Protein AF-A0A7C6UC75-F1 (afdb_monomer_lite)

pLDDT: mean 95.58, std 6.59, range [59.47, 98.62]

Secondary structure (DSSP, 8-state):
--HHHHHHHHHHHHHHHHHHHHHHHHH---HHHHHHHHHHHHHHHHHHHHHHHHHHHT-

Structure (mmCIF, N/CA/C/O backbone):
data_AF-A0A7C6UC75-F1
#
_entry.id   AF-A0A7C6UC75-F1
#
loop_
_atom_site.group_PDB
_atom_site.id
_atom_site.type_symbol
_atom_site.label_atom_id
_atom_site.label_alt_id
_atom_site.label_comp_id
_atom_site.label_asym_id
_atom_site.label_entity_id
_atom_site.label_seq_id
_atom_site.pdbx_PDB_ins_code
_atom_site.Cartn_x
_atom_site.Cartn_y
_atom_site.Cartn_z
_atom_site.occupancy
_atom_site.B_iso_or_equiv
_atom_site.auth_seq_id
_atom_site.auth_comp_id
_atom_site.auth_asym_id
_atom_site.auth_atom_id
_atom_site.pdbx_PDB_model_num
ATOM 1 N N . MET A 1 1 ? -5.330 -6.752 22.754 1.00 76.31 1 MET A N 1
ATOM 2 C CA . MET A 1 1 ? -5.614 -5.804 21.663 1.00 76.31 1 MET A CA 1
ATOM 3 C C . MET A 1 1 ? -7.069 -5.972 21.248 1.00 76.31 1 MET A C 1
ATOM 5 O O . MET A 1 1 ? -7.444 -7.081 20.872 1.00 76.31 1 MET A O 1
ATOM 9 N N . ASN A 1 2 ? -7.892 -4.936 21.395 1.00 89.56 2 ASN A N 1
ATOM 10 C CA . ASN A 1 2 ? -9.318 -4.972 21.054 1.00 89.56 2 ASN A CA 1
ATOM 11 C C . ASN A 1 2 ? -9.541 -4.819 19.529 1.00 89.56 2 ASN A C 1
ATOM 13 O O . ASN A 1 2 ? -8.592 -4.626 18.764 1.00 89.56 2 ASN A O 1
ATOM 17 N N . ILE A 1 3 ? -10.788 -4.962 19.061 1.00 90.56 3 ILE A N 1
ATOM 18 C CA . ILE A 1 3 ? -11.117 -4.885 17.623 1.00 90.56 3 ILE A CA 1
ATOM 19 C C . ILE A 1 3 ? -10.741 -3.510 17.045 1.00 90.56 3 ILE A C 1
ATOM 21 O O . ILE A 1 3 ? -10.183 -3.452 15.952 1.00 90.56 3 ILE A O 1
ATOM 25 N N . GLN A 1 4 ? -10.970 -2.424 17.789 1.00 91.69 4 GLN A N 1
ATOM 26 C CA . GLN A 1 4 ? -10.658 -1.066 17.335 1.00 91.69 4 GLN A CA 1
ATOM 27 C C . GLN A 1 4 ? -9.152 -0.872 17.117 1.00 91.69 4 GLN A C 1
ATOM 29 O O . GLN A 1 4 ? -8.735 -0.422 16.054 1.00 91.69 4 GLN A O 1
ATOM 34 N N . GLU A 1 5 ? -8.329 -1.289 18.079 1.00 93.69 5 GLU A N 1
ATOM 35 C CA . GLU A 1 5 ? -6.867 -1.232 17.997 1.00 93.69 5 GLU A CA 1
ATOM 36 C C . GLU A 1 5 ? -6.329 -2.067 16.826 1.00 93.69 5 GLU A C 1
ATOM 38 O O . GLU A 1 5 ? -5.423 -1.633 16.113 1.00 93.69 5 GLU A O 1
ATOM 43 N N . ARG A 1 6 ? -6.911 -3.252 16.584 1.00 94.81 6 ARG A N 1
ATOM 44 C CA . ARG A 1 6 ? -6.551 -4.109 15.441 1.00 94.81 6 ARG A CA 1
ATOM 45 C C . ARG A 1 6 ? -6.820 -3.417 14.112 1.00 94.81 6 ARG A C 1
ATOM 47 O O . ARG A 1 6 ? -5.936 -3.391 13.260 1.00 94.81 6 ARG A O 1
ATOM 54 N N . VAL A 1 7 ? -8.018 -2.860 13.938 1.00 95.06 7 VAL A N 1
ATOM 55 C CA . VAL A 1 7 ? -8.400 -2.195 12.686 1.00 95.06 7 VAL A CA 1
ATOM 56 C C . VAL A 1 7 ? -7.615 -0.896 12.500 1.00 95.06 7 VAL A C 1
ATOM 58 O O . VAL A 1 7 ? -7.164 -0.624 11.391 1.00 95.06 7 VAL A O 1
ATOM 61 N N . GLN A 1 8 ? -7.355 -0.135 13.567 1.00 95.31 8 GLN A N 1
ATOM 62 C CA . GLN A 1 8 ? -6.518 1.063 13.491 1.00 95.31 8 GLN A CA 1
ATOM 63 C C . GLN A 1 8 ? -5.083 0.727 13.067 1.00 95.31 8 GLN A C 1
ATOM 65 O O . GLN A 1 8 ? -4.522 1.401 12.205 1.00 95.31 8 GLN A O 1
ATOM 70 N N . LYS A 1 9 ? -4.502 -0.352 13.611 1.00 96.56 9 LYS A N 1
ATOM 71 C CA . LYS A 1 9 ? -3.191 -0.848 13.173 1.00 96.56 9 LYS A CA 1
ATOM 72 C C . LYS A 1 9 ? -3.205 -1.236 11.693 1.00 96.56 9 LYS A C 1
ATOM 74 O O . LYS A 1 9 ? -2.284 -0.878 10.965 1.00 96.56 9 LYS A O 1
ATOM 79 N N . SER A 1 10 ? -4.248 -1.932 11.236 1.00 97.06 10 SER A N 1
ATOM 80 C CA . SER A 1 10 ? -4.407 -2.269 9.818 1.00 97.06 10 SER A CA 1
ATOM 81 C C . SER A 1 10 ? -4.504 -1.026 8.933 1.00 97.06 10 SER A C 1
ATOM 83 O O . SER A 1 10 ? -3.834 -0.983 7.909 1.00 97.06 10 SER A O 1
ATOM 85 N N . ILE A 1 11 ? -5.263 -0.000 9.336 1.00 97.75 11 ILE A N 1
ATOM 86 C CA . ILE A 1 11 ? -5.351 1.271 8.601 1.00 97.75 11 ILE A CA 1
ATOM 87 C C . ILE A 1 11 ? -3.969 1.916 8.467 1.00 97.75 11 ILE A C 1
ATOM 89 O O . ILE A 1 11 ? -3.595 2.290 7.361 1.00 97.75 11 ILE A O 1
ATOM 93 N N . ASN A 1 12 ? -3.196 1.993 9.552 1.00 97.88 12 ASN A N 1
ATOM 94 C CA . ASN A 1 12 ? -1.863 2.599 9.517 1.00 97.88 12 ASN A CA 1
ATOM 95 C C . ASN A 1 12 ? -0.925 1.853 8.549 1.00 97.88 12 ASN A C 1
ATOM 97 O O . ASN A 1 12 ? -0.241 2.482 7.746 1.00 97.88 12 ASN A O 1
ATOM 101 N N . ASN A 1 13 ? -0.940 0.515 8.569 1.00 98.25 13 ASN A N 1
ATOM 102 C CA . ASN A 1 13 ? -0.137 -0.295 7.648 1.00 98.25 13 ASN A CA 1
ATOM 103 C C . ASN A 1 13 ? -0.553 -0.089 6.182 1.00 98.25 13 ASN A C 1
ATOM 105 O O . ASN A 1 13 ? 0.296 -0.013 5.298 1.00 98.25 13 ASN A O 1
ATOM 109 N N . LEU A 1 14 ? -1.859 0.005 5.913 1.00 98.44 14 LEU A N 1
ATOM 110 C CA . LEU A 1 14 ? -2.367 0.263 4.565 1.00 98.44 14 LEU A CA 1
ATOM 111 C C . LEU A 1 14 ? -1.991 1.668 4.082 1.00 98.44 14 LEU A C 1
ATOM 113 O O . LEU A 1 14 ? -1.654 1.824 2.915 1.00 98.44 14 LEU A O 1
ATOM 117 N N . GLN A 1 15 ? -2.002 2.674 4.963 1.00 98.38 15 GLN A N 1
ATOM 118 C CA . GLN A 1 15 ? -1.567 4.033 4.622 1.00 98.38 15 GLN A CA 1
ATOM 119 C C . GLN A 1 15 ? -0.094 4.064 4.202 1.00 98.38 15 GLN A C 1
ATOM 121 O O . GLN A 1 15 ? 0.224 4.677 3.188 1.00 98.38 15 GLN A O 1
ATOM 126 N N . GLN A 1 16 ? 0.779 3.343 4.911 1.00 98.38 16 GLN A N 1
ATOM 127 C CA . GLN A 1 16 ? 2.172 3.189 4.489 1.00 98.38 16 GLN A CA 1
ATOM 128 C C . GLN A 1 16 ? 2.267 2.521 3.105 1.00 98.38 16 GLN A C 1
ATOM 130 O O . GLN A 1 16 ? 2.967 3.016 2.226 1.00 98.38 16 GLN A O 1
ATOM 135 N N . GLY A 1 17 ? 1.511 1.442 2.871 1.00 98.31 17 GLY A N 1
ATOM 136 C CA . GLY A 1 17 ? 1.485 0.772 1.566 1.00 98.31 17 GLY A CA 1
ATOM 137 C C . GLY A 1 17 ? 0.994 1.672 0.424 1.00 98.31 17 GLY A C 1
ATOM 138 O O . GLY A 1 17 ? 1.503 1.592 -0.690 1.00 98.31 17 GLY A O 1
ATOM 139 N N . VAL A 1 18 ? 0.038 2.569 0.688 1.00 98.62 18 VAL A N 1
ATOM 140 C CA . VAL A 1 18 ? -0.413 3.588 -0.277 1.00 98.62 18 VAL A CA 1
ATOM 141 C C . VAL A 1 18 ? 0.723 4.539 -0.643 1.00 98.62 18 VAL A C 1
ATOM 143 O O . VAL A 1 18 ? 0.917 4.824 -1.825 1.00 98.62 18 VAL A O 1
ATOM 146 N N . GLU A 1 19 ? 1.476 5.027 0.343 1.00 98.50 19 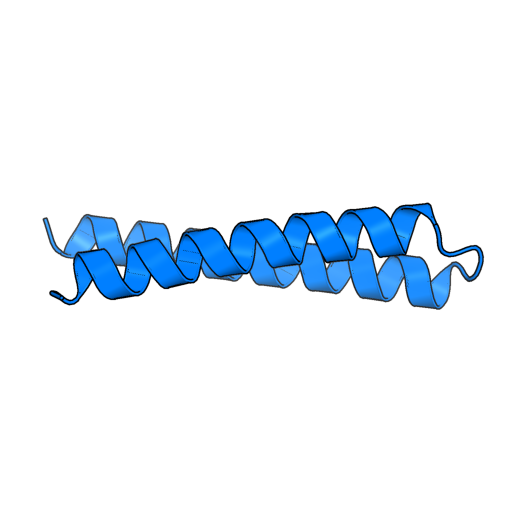GLU A N 1
ATOM 147 C CA . GLU A 1 19 ? 2.620 5.913 0.107 1.00 98.50 19 GLU A CA 1
ATOM 148 C C . GLU A 1 19 ? 3.704 5.215 -0.721 1.00 98.50 19 GLU A C 1
ATOM 150 O O . GLU A 1 19 ? 4.180 5.781 -1.706 1.00 98.50 19 GLU A O 1
ATOM 155 N N . GLU A 1 20 ? 4.029 3.962 -0.395 1.00 98.62 20 GLU A N 1
ATOM 156 C CA . GLU A 1 20 ? 4.992 3.150 -1.146 1.00 98.62 20 GLU A CA 1
ATOM 157 C C . GLU A 1 20 ? 4.544 2.923 -2.600 1.00 98.62 20 GLU A C 1
ATOM 159 O O . GLU A 1 20 ? 5.333 3.127 -3.522 1.00 98.62 20 GLU A O 1
ATOM 164 N N . LEU A 1 21 ? 3.267 2.598 -2.838 1.00 9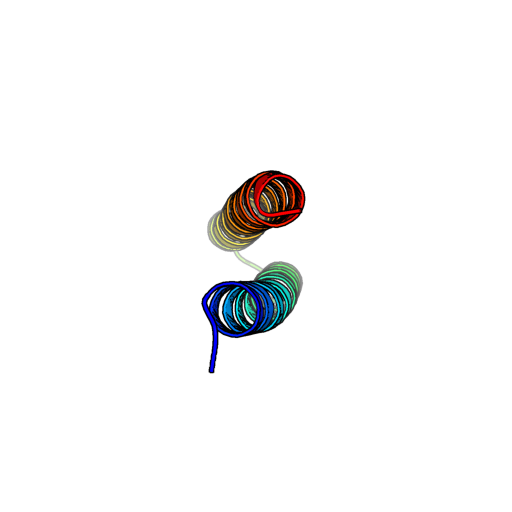8.62 21 LEU A N 1
ATOM 165 C CA . LEU A 1 21 ? 2.714 2.457 -4.193 1.00 98.62 21 LEU A CA 1
ATOM 166 C C . LEU A 1 21 ? 2.760 3.773 -4.979 1.00 98.62 21 LEU A C 1
ATOM 168 O O . LEU A 1 21 ? 3.073 3.776 -6.170 1.00 98.62 21 LEU A O 1
ATOM 172 N N . ARG A 1 22 ? 2.467 4.906 -4.329 1.00 98.44 22 ARG A N 1
ATOM 173 C CA . ARG A 1 22 ? 2.548 6.231 -4.962 1.00 98.44 22 ARG A CA 1
ATOM 174 C C . ARG A 1 22 ? 3.993 6.611 -5.291 1.00 98.44 22 ARG A C 1
ATOM 176 O O . ARG A 1 22 ? 4.218 7.213 -6.339 1.00 98.44 22 ARG A O 1
ATOM 183 N N . ASN A 1 23 ? 4.958 6.252 -4.447 1.00 98.50 23 ASN A N 1
ATOM 184 C CA . ASN A 1 23 ? 6.379 6.455 -4.731 1.00 98.50 23 ASN A CA 1
ATOM 185 C C . ASN A 1 23 ? 6.843 5.568 -5.892 1.00 98.50 23 ASN A C 1
ATOM 187 O O . ASN A 1 23 ? 7.383 6.091 -6.865 1.00 98.50 23 ASN A O 1
ATOM 191 N N . ALA A 1 24 ? 6.504 4.275 -5.875 1.00 98.31 24 ALA A N 1
ATOM 192 C CA . ALA A 1 24 ? 6.793 3.361 -6.980 1.00 98.31 24 ALA A CA 1
ATOM 193 C C . ALA A 1 24 ? 6.212 3.873 -8.309 1.00 98.31 24 ALA A C 1
ATOM 195 O O . ALA A 1 24 ? 6.889 3.848 -9.333 1.00 98.31 24 ALA A O 1
ATOM 196 N N . ALA A 1 25 ? 4.989 4.413 -8.303 1.00 98.44 25 ALA A N 1
ATOM 197 C CA . ALA A 1 25 ? 4.390 5.015 -9.491 1.00 98.44 25 ALA A CA 1
ATOM 198 C C . ALA A 1 25 ? 5.184 6.211 -10.043 1.00 98.44 25 ALA A C 1
ATOM 200 O O . ALA A 1 25 ? 5.267 6.362 -11.262 1.00 98.44 25 ALA A O 1
ATOM 201 N N . ARG A 1 26 ? 5.755 7.053 -9.169 1.00 98.19 26 ARG A N 1
ATOM 202 C CA . ARG A 1 26 ? 6.565 8.226 -9.552 1.00 98.19 26 ARG A CA 1
ATOM 203 C C . ARG A 1 26 ? 7.925 7.838 -10.124 1.00 98.19 26 ARG A C 1
ATOM 205 O O . ARG A 1 26 ? 8.423 8.527 -11.004 1.00 98.19 26 ARG A O 1
ATOM 212 N N . GLU A 1 27 ? 8.507 6.759 -9.615 1.00 98.19 27 GLU A N 1
ATOM 213 C CA . GLU A 1 27 ? 9.819 6.247 -10.030 1.00 98.19 27 GLU A CA 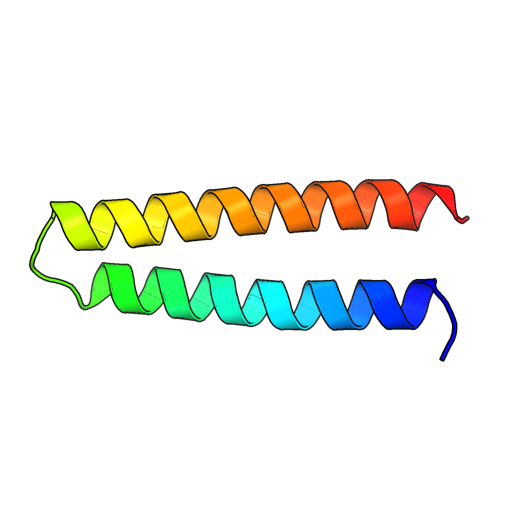1
ATOM 214 C C . GLU A 1 27 ? 9.738 5.349 -11.278 1.00 98.19 27 GLU A C 1
ATOM 216 O O . GLU A 1 27 ? 10.755 5.028 -11.886 1.00 98.19 27 GLU A O 1
ATOM 221 N N . THR A 1 28 ? 8.532 4.940 -11.682 1.00 97.69 28 THR A N 1
ATOM 222 C CA . THR A 1 28 ? 8.320 4.017 -12.801 1.00 97.69 28 THR A CA 1
ATOM 223 C C . THR A 1 28 ? 8.169 4.754 -14.132 1.00 97.69 28 THR A C 1
ATOM 225 O O . THR A 1 28 ? 7.182 5.450 -14.361 1.00 97.69 28 THR A O 1
ATOM 228 N N . GLU A 1 29 ? 9.089 4.506 -15.066 1.00 96.62 29 GLU A N 1
ATOM 229 C CA . GLU A 1 29 ? 9.038 5.054 -16.434 1.00 96.62 29 GLU A CA 1
ATOM 230 C C . GLU A 1 29 ? 7.950 4.403 -17.307 1.00 96.62 29 GLU A C 1
ATOM 232 O O . GLU A 1 29 ? 7.399 5.022 -18.219 1.00 96.62 29 GLU A O 1
ATOM 237 N N . ASN A 1 30 ? 7.616 3.136 -17.037 1.00 98.25 30 ASN A N 1
ATOM 238 C CA . ASN A 1 30 ? 6.571 2.424 -17.762 1.00 98.25 30 ASN A CA 1
ATOM 239 C C . ASN A 1 30 ? 5.184 2.940 -17.344 1.00 98.25 30 ASN A C 1
ATOM 241 O O . ASN A 1 30 ? 4.694 2.647 -16.252 1.00 98.25 30 ASN A O 1
ATOM 245 N N . SER A 1 31 ? 4.520 3.666 -18.243 1.00 97.19 31 SER A N 1
ATOM 246 C CA . SER A 1 31 ? 3.220 4.292 -17.975 1.00 97.19 31 SER A CA 1
ATOM 247 C C . SER A 1 31 ? 2.129 3.298 -17.564 1.00 97.19 31 SER A C 1
ATOM 249 O O . SER A 1 31 ? 1.297 3.618 -16.718 1.00 97.19 31 SER A O 1
ATOM 251 N N . GLN A 1 32 ? 2.134 2.075 -18.100 1.00 98.25 32 GLN A N 1
ATOM 252 C CA . GLN A 1 32 ? 1.163 1.046 -17.729 1.00 98.25 32 GLN A CA 1
ATOM 253 C C . GLN A 1 32 ? 1.377 0.561 -16.289 1.00 98.25 32 GLN A C 1
ATOM 255 O O . GLN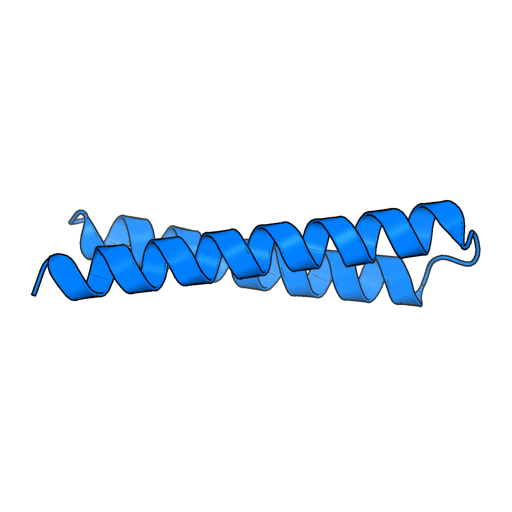 A 1 32 ? 0.412 0.451 -15.532 1.00 98.25 32 GLN A O 1
ATOM 260 N N . ALA A 1 33 ? 2.626 0.308 -15.896 1.00 98.00 33 ALA A N 1
ATOM 261 C CA . ALA A 1 33 ? 2.972 -0.088 -14.534 1.00 98.00 33 ALA A CA 1
ATOM 262 C C . ALA A 1 33 ? 2.735 1.055 -13.532 1.00 98.00 33 ALA A C 1
ATOM 264 O O . ALA A 1 33 ? 2.110 0.833 -12.495 1.00 98.00 33 ALA A O 1
ATOM 265 N N . SER A 1 34 ? 3.123 2.288 -13.877 1.00 98.44 34 SER A N 1
ATOM 266 C CA . SER A 1 34 ? 2.842 3.484 -13.069 1.00 98.44 34 SER A CA 1
ATOM 267 C C . SER A 1 34 ? 1.338 3.645 -12.813 1.00 98.44 34 SER A C 1
ATOM 269 O O . SER A 1 34 ? 0.901 3.749 -11.664 1.00 98.44 34 SER A O 1
ATOM 271 N N . ASN A 1 35 ? 0.516 3.529 -13.863 1.00 98.56 35 ASN A N 1
ATOM 272 C CA . ASN A 1 35 ? -0.941 3.574 -13.737 1.00 98.56 35 ASN A CA 1
ATOM 273 C C . ASN A 1 35 ? -1.490 2.437 -12.863 1.00 98.56 35 ASN A C 1
ATOM 275 O O . ASN A 1 35 ? -2.386 2.670 -12.051 1.00 98.56 35 ASN A O 1
ATOM 279 N N . ALA A 1 36 ? -0.954 1.219 -12.982 1.00 98.62 36 ALA A N 1
ATOM 280 C CA . ALA A 1 36 ? -1.376 0.092 -12.153 1.00 98.62 36 ALA A CA 1
ATOM 281 C C . ALA A 1 36 ? -1.102 0.334 -10.658 1.00 98.62 36 ALA A C 1
ATOM 283 O O . ALA A 1 36 ? -1.955 0.021 -9.819 1.00 98.62 36 ALA A O 1
ATOM 284 N N . PHE A 1 37 ? 0.040 0.935 -10.313 1.00 98.56 37 PHE A N 1
ATOM 285 C CA . PHE A 1 37 ? 0.352 1.319 -8.936 1.00 98.56 37 PHE A CA 1
ATOM 286 C C . PHE A 1 37 ? -0.570 2.430 -8.423 1.00 98.56 37 PHE A C 1
ATOM 288 O O . PHE A 1 37 ? -1.116 2.295 -7.328 1.00 98.56 37 PHE A O 1
ATOM 295 N N . ILE A 1 38 ? -0.835 3.466 -9.228 1.00 98.62 38 ILE A N 1
ATOM 296 C CA . ILE A 1 38 ? -1.778 4.546 -8.879 1.00 98.62 38 ILE A CA 1
ATOM 297 C C . ILE A 1 38 ? -3.176 3.980 -8.607 1.00 98.62 38 ILE A C 1
ATOM 299 O O . ILE A 1 38 ? -3.781 4.280 -7.578 1.00 98.62 38 ILE A O 1
ATOM 303 N N . MET A 1 39 ? -3.684 3.123 -9.496 1.00 98.62 39 MET A N 1
ATOM 304 C CA . MET A 1 39 ? -4.997 2.496 -9.325 1.00 98.62 39 MET A CA 1
ATOM 305 C C . MET A 1 39 ? -5.050 1.590 -8.092 1.00 98.62 39 MET A C 1
ATOM 307 O O . MET A 1 39 ? -6.081 1.511 -7.426 1.00 98.62 39 MET A O 1
ATOM 311 N N . SER A 1 40 ? -3.956 0.894 -7.786 1.00 98.62 40 SER A N 1
ATOM 312 C CA . SER A 1 40 ? -3.871 0.043 -6.597 1.00 98.62 40 SER A CA 1
ATOM 313 C C . SER A 1 40 ? -3.874 0.878 -5.317 1.00 98.62 40 SER A C 1
ATOM 315 O O . SER A 1 40 ? -4.629 0.561 -4.401 1.00 98.62 40 SER A O 1
ATOM 317 N N . ALA A 1 41 ? -3.119 1.981 -5.279 1.00 98.62 41 ALA A N 1
ATOM 318 C CA . ALA A 1 41 ? -3.128 2.928 -4.166 1.00 98.62 41 ALA A CA 1
ATOM 319 C C . ALA A 1 41 ? -4.540 3.483 -3.914 1.00 98.62 41 ALA A C 1
ATOM 321 O O . ALA A 1 41 ? -5.003 3.471 -2.776 1.00 98.62 41 ALA A O 1
ATOM 322 N N . GLN A 1 42 ? -5.263 3.861 -4.976 1.00 98.56 42 GLN A N 1
ATOM 323 C CA . GLN A 1 42 ? -6.641 4.347 -4.866 1.00 98.56 42 GLN A CA 1
ATOM 324 C C . GLN A 1 42 ? -7.583 3.305 -4.241 1.00 98.56 42 GLN A C 1
ATOM 326 O O . GLN A 1 42 ? -8.339 3.619 -3.328 1.00 98.56 42 GLN A O 1
ATOM 331 N N . LYS A 1 43 ? -7.501 2.037 -4.668 1.00 98.62 43 LYS A N 1
ATOM 332 C CA . LYS A 1 43 ? -8.321 0.955 -4.090 1.00 98.62 43 LYS A CA 1
ATOM 333 C C . LYS A 1 43 ? -8.034 0.733 -2.604 1.00 98.62 43 LYS A C 1
ATOM 335 O O . LYS A 1 43 ? -8.939 0.397 -1.841 1.00 98.62 43 LYS A O 1
ATOM 340 N N . VAL A 1 44 ? -6.776 0.889 -2.189 1.00 98.50 44 VAL A N 1
ATOM 341 C CA . VAL A 1 44 ? -6.399 0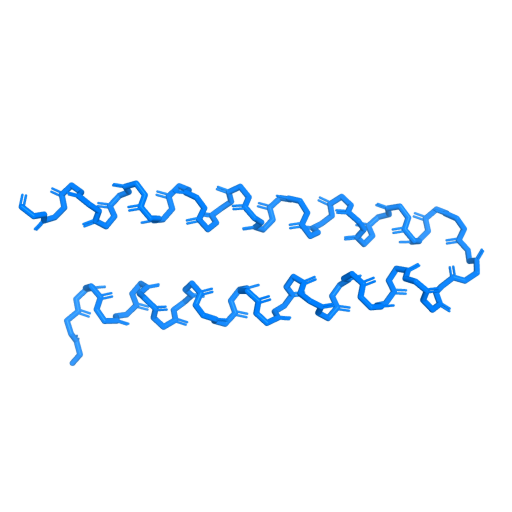.771 -0.776 1.00 98.50 44 VAL A CA 1
ATOM 342 C C . VAL A 1 44 ? -6.923 1.964 0.030 1.00 98.50 44 VAL A C 1
ATOM 344 O O . VAL A 1 44 ? -7.417 1.763 1.138 1.00 98.50 44 VAL A O 1
ATOM 347 N N . GLU A 1 45 ? -6.894 3.180 -0.518 1.00 98.44 45 GLU A N 1
ATOM 348 C CA . GLU A 1 45 ? -7.511 4.364 0.102 1.00 98.44 45 GLU A CA 1
ATOM 349 C C . GLU A 1 45 ? -9.025 4.181 0.301 1.00 98.44 45 GLU A C 1
ATOM 351 O O . GLU A 1 45 ? -9.531 4.437 1.398 1.00 98.44 45 GLU A O 1
ATOM 356 N N . ASP A 1 46 ? -9.727 3.640 -0.698 1.00 98.44 46 ASP A N 1
ATOM 357 C CA . ASP A 1 46 ? -11.156 3.319 -0.594 1.00 98.44 46 ASP A CA 1
ATOM 358 C C . ASP A 1 46 ? -11.414 2.282 0.518 1.00 98.44 46 ASP A C 1
ATOM 360 O O . ASP A 1 46 ? -12.340 2.426 1.324 1.00 98.44 46 ASP A O 1
ATOM 364 N N . CYS A 1 47 ? -10.558 1.259 0.622 1.00 98.12 47 CYS A N 1
ATOM 365 C CA . CYS A 1 47 ? -10.611 0.264 1.696 1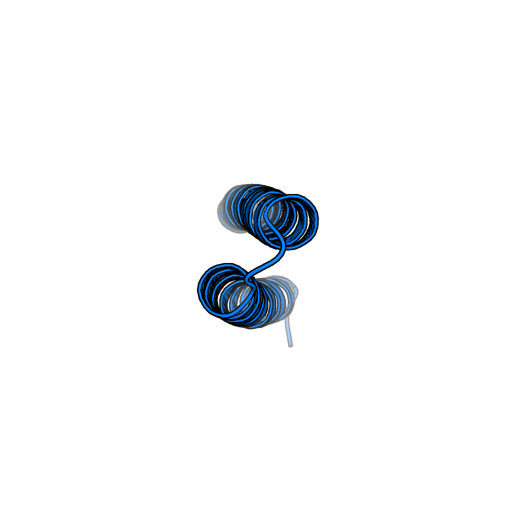.00 98.12 47 CYS A CA 1
ATOM 366 C C . CYS A 1 47 ? -10.402 0.903 3.080 1.00 98.12 47 CYS A C 1
ATOM 368 O O . CYS A 1 47 ? -11.187 0.658 3.999 1.00 98.12 47 CYS A O 1
ATOM 370 N N . ILE A 1 48 ? -9.400 1.778 3.229 1.00 98.31 48 ILE A N 1
ATOM 371 C CA . ILE A 1 48 ? -9.155 2.535 4.466 1.00 98.31 48 ILE A CA 1
ATOM 372 C C . ILE A 1 48 ? -10.393 3.352 4.849 1.00 98.31 48 ILE A C 1
ATOM 374 O O . ILE A 1 48 ? -10.784 3.364 6.020 1.00 98.31 48 ILE A O 1
ATOM 378 N N . GLN A 1 49 ? -11.024 4.027 3.885 1.00 97.94 49 GLN A N 1
ATOM 379 C CA . GLN A 1 49 ? -12.230 4.810 4.133 1.00 97.94 49 GLN A CA 1
ATOM 380 C C . GLN A 1 49 ? -13.376 3.929 4.646 1.00 97.94 49 GLN A C 1
ATOM 382 O O . GLN A 1 49 ? -14.008 4.280 5.645 1.00 97.94 49 GLN A O 1
ATOM 387 N N . GLN A 1 50 ? -13.609 2.765 4.035 1.00 97.38 50 GLN A N 1
ATOM 388 C CA . GLN A 1 50 ? -14.614 1.806 4.506 1.00 97.38 50 GLN A CA 1
ATOM 389 C C . GLN A 1 50 ? -14.314 1.313 5.929 1.00 97.38 50 GLN A C 1
ATOM 391 O O . GLN A 1 50 ? -15.211 1.288 6.775 1.00 97.38 50 GLN A O 1
ATOM 396 N N . CYS A 1 51 ? -13.051 1.001 6.240 1.00 96.12 51 CYS A N 1
ATOM 397 C CA . CYS A 1 51 ? -12.642 0.609 7.589 1.00 96.12 51 CYS A CA 1
ATOM 398 C C . CYS A 1 51 ? -12.876 1.722 8.620 1.00 96.12 51 CYS A C 1
ATOM 400 O O . CYS A 1 51 ? -13.330 1.439 9.728 1.00 96.12 51 CYS A O 1
ATOM 402 N N . ARG A 1 52 ? -12.607 2.988 8.271 1.00 95.50 52 ARG A N 1
ATOM 403 C CA . ARG A 1 52 ? -12.871 4.145 9.147 1.00 95.50 52 ARG A CA 1
ATOM 404 C C . ARG A 1 52 ? -14.363 4.338 9.410 1.00 95.50 52 ARG A C 1
ATOM 406 O O . ARG A 1 52 ? -14.744 4.606 10.546 1.00 95.50 52 ARG A O 1
ATOM 413 N N . ILE A 1 53 ? -15.203 4.176 8.385 1.00 95.88 53 ILE A N 1
ATOM 414 C CA . ILE A 1 53 ? -16.664 4.232 8.531 1.00 95.88 53 ILE A CA 1
ATOM 415 C C . ILE A 1 53 ? -17.136 3.135 9.490 1.00 95.88 53 ILE A C 1
ATOM 417 O O . ILE A 1 53 ? -17.848 3.438 10.443 1.00 95.88 53 ILE A O 1
ATOM 421 N N . ALA A 1 54 ? -16.689 1.892 9.287 1.00 94.25 54 ALA A N 1
ATOM 422 C CA . ALA A 1 54 ? -17.037 0.777 10.163 1.00 94.25 54 ALA A CA 1
ATOM 423 C C . ALA A 1 54 ? -16.561 1.011 11.606 1.00 94.25 54 ALA A C 1
ATOM 425 O O . ALA A 1 54 ? -17.333 0.823 12.539 1.00 94.25 54 ALA A O 1
ATOM 426 N N . LEU A 1 55 ? -15.327 1.496 11.807 1.00 91.81 55 LEU A N 1
ATOM 427 C CA . LEU A 1 55 ? -14.797 1.854 13.130 1.00 91.81 55 LEU A CA 1
ATOM 428 C C . LEU A 1 55 ? -15.676 2.863 13.873 1.00 91.81 55 LEU A C 1
ATOM 430 O O . LEU A 1 55 ? -15.902 2.711 15.072 1.00 91.81 55 LEU A O 1
ATOM 434 N N . ASN A 1 56 ? -16.191 3.867 13.166 1.00 89.31 56 ASN A N 1
ATOM 435 C CA . ASN A 1 56 ? -17.060 4.879 13.758 1.00 89.31 56 ASN A CA 1
ATOM 436 C C . ASN A 1 56 ? -18.440 4.333 14.159 1.00 89.31 56 ASN A C 1
ATOM 438 O O . ASN A 1 56 ? -19.093 4.956 14.987 1.00 89.31 56 ASN A O 1
ATOM 442 N N . GLN A 1 57 ? -18.868 3.185 13.621 1.00 90.44 57 GLN A N 1
ATOM 443 C CA . GLN A 1 57 ? -20.109 2.502 14.016 1.00 90.44 57 GLN A CA 1
ATOM 444 C C . GLN A 1 57 ? -19.948 1.635 15.274 1.00 90.44 57 GLN A C 1
ATOM 446 O O . GLN A 1 57 ? -20.946 1.224 15.854 1.00 90.44 57 GLN A O 1
ATOM 451 N N . PHE A 1 58 ? -18.714 1.354 15.711 1.00 75.06 58 PHE A N 1
ATOM 452 C CA . PHE A 1 58 ? -18.451 0.697 17.001 1.00 75.06 58 PHE A CA 1
ATOM 453 C C . PHE A 1 58 ? -18.542 1.661 18.197 1.00 75.06 58 PHE A C 1
ATOM 455 O O . PHE A 1 58 ? -18.257 1.240 19.319 1.00 75.06 58 PHE A O 1
ATOM 462 N N . ARG A 1 59 ? -18.836 2.946 17.962 1.00 59.47 59 ARG A N 1
ATOM 463 C CA . ARG A 1 59 ? -19.017 3.952 19.014 1.00 59.47 59 ARG A CA 1
ATOM 464 C C . ARG A 1 59 ? -20.436 3.954 19.554 1.00 59.47 59 ARG A C 1
ATOM 466 O O . ARG A 1 59 ? -21.369 3.825 18.734 1.00 59.47 59 ARG A O 1
#

Sequence (59 aa):
MNIQERVQKSINNLQQGVEELRNAARETENSQASNAFIMSAQKVEDCIQQCRIALNQFR

Radius of gyration: 13.85 Å; chains: 1; bounding box: 30×14×40 Å

Foldseek 3Di:
DDPLVVLVVVLVVLVVLLVVLQVCLVVDPPPVSSVVSPVVSVVSVVVSVVSVVVSVVVD